Protein AF-R2QSJ6-F1 (afdb_monomer_lite)

Secondary structure (DSSP, 8-state):
--PPPPPPPPPP---PPPPP-------PPPPPSS--GGGGSSTTHHHHHHHHHHHHHHS-HHHHTT-PPPGGGSGGGGSSSEEEEEEETTEEEEEETTEEEEE-SS--GGG--EEEE-TTSBEEEEE-TTT--B-TT---TT-B---

Radius of gyration: 27.73 Å; chains: 1; bounding box: 45×78×76 Å

Structure (mmCIF, N/CA/C/O backbone):
data_AF-R2QSJ6-F1
#
_entry.id   AF-R2QSJ6-F1
#
loop_
_atom_site.group_PDB
_atom_site.id
_atom_site.type_symbol
_atom_site.label_atom_id
_atom_site.label_alt_id
_atom_site.label_comp_id
_atom_site.label_asym_id
_atom_site.label_entity_id
_atom_site.label_seq_id
_atom_site.pdbx_PDB_ins_code
_atom_site.Cartn_x
_atom_site.Cartn_y
_atom_site.Cartn_z
_atom_site.occupancy
_atom_site.B_iso_or_equiv
_atom_site.auth_seq_id
_atom_site.auth_comp_id
_atom_site.auth_asym_id
_atom_site.auth_atom_id
_atom_site.pdbx_PDB_model_num
ATOM 1 N N . MET A 1 1 ? 5.970 -68.146 -58.789 1.00 43.34 1 MET A N 1
ATOM 2 C CA . MET A 1 1 ? 5.952 -66.668 -58.846 1.00 43.34 1 MET A CA 1
ATOM 3 C C . MET A 1 1 ? 5.750 -66.158 -57.429 1.00 43.34 1 MET A C 1
ATOM 5 O O . MET A 1 1 ? 4.773 -66.554 -56.812 1.00 43.34 1 MET A O 1
ATOM 9 N N . ILE A 1 2 ? 6.692 -65.382 -56.892 1.00 45.66 2 ILE A N 1
ATOM 10 C CA . ILE A 1 2 ? 6.644 -64.822 -55.529 1.00 45.66 2 ILE A CA 1
ATOM 11 C C . ILE A 1 2 ? 6.534 -63.294 -55.680 1.00 45.66 2 ILE A C 1
ATOM 13 O O . ILE A 1 2 ? 7.288 -62.742 -56.485 1.00 45.66 2 ILE A O 1
ATOM 17 N N . PRO A 1 3 ? 5.615 -62.600 -54.984 1.00 59.16 3 PRO A N 1
ATOM 18 C CA . PRO A 1 3 ? 5.490 -61.151 -55.095 1.00 59.16 3 PRO A CA 1
ATOM 19 C C . PRO A 1 3 ? 6.625 -60.437 -54.347 1.00 59.16 3 PRO A C 1
ATOM 21 O O . PRO A 1 3 ? 6.931 -60.757 -53.200 1.00 59.16 3 PRO A O 1
ATOM 24 N N . ILE A 1 4 ? 7.240 -59.454 -55.005 1.00 57.72 4 ILE A N 1
ATOM 25 C CA . ILE A 1 4 ? 8.266 -58.579 -54.424 1.00 57.72 4 ILE A CA 1
ATOM 26 C C . ILE A 1 4 ? 7.570 -57.553 -53.509 1.00 57.72 4 ILE A C 1
ATOM 28 O O . ILE A 1 4 ? 6.657 -56.865 -53.977 1.00 57.72 4 ILE A O 1
ATOM 32 N N . PRO A 1 5 ? 7.966 -57.406 -52.232 1.00 56.72 5 PRO A N 1
ATOM 33 C CA . PRO A 1 5 ? 7.393 -56.390 -51.356 1.00 56.72 5 PRO A CA 1
ATOM 34 C C . PRO A 1 5 ? 7.850 -54.982 -51.774 1.00 56.72 5 PRO A C 1
ATOM 36 O O . PRO A 1 5 ? 9.039 -54.730 -51.970 1.00 56.72 5 PRO A O 1
ATOM 39 N N . ARG A 1 6 ? 6.902 -54.042 -51.902 1.00 60.56 6 ARG A N 1
ATOM 40 C CA . ARG A 1 6 ? 7.200 -52.613 -52.097 1.00 60.56 6 ARG A CA 1
ATOM 41 C C . ARG A 1 6 ? 7.712 -52.015 -50.786 1.00 60.56 6 ARG A C 1
ATOM 43 O O . ARG A 1 6 ? 6.997 -52.026 -49.788 1.00 60.56 6 ARG A O 1
ATOM 50 N N . VAL A 1 7 ? 8.922 -51.461 -50.806 1.00 63.53 7 VAL A N 1
ATOM 51 C CA . VAL A 1 7 ? 9.446 -50.623 -49.717 1.00 63.53 7 VAL A CA 1
ATOM 52 C C . VAL A 1 7 ? 8.765 -49.245 -49.720 1.00 63.53 7 VAL A C 1
ATOM 54 O O . VAL A 1 7 ? 8.544 -48.685 -50.798 1.00 63.53 7 VAL A O 1
ATOM 57 N N . PRO A 1 8 ? 8.427 -48.680 -48.547 1.00 55.31 8 PRO A N 1
ATOM 58 C CA . PRO A 1 8 ? 7.883 -47.330 -48.452 1.00 55.31 8 PRO A CA 1
ATOM 59 C C . PRO A 1 8 ? 8.956 -46.282 -48.786 1.00 55.31 8 PRO A C 1
ATOM 61 O O . PRO A 1 8 ? 10.080 -46.345 -48.292 1.00 55.31 8 PRO A O 1
ATOM 64 N N . VAL A 1 9 ? 8.599 -45.303 -49.623 1.00 65.81 9 VAL A N 1
ATOM 65 C CA . VAL A 1 9 ? 9.442 -44.137 -49.925 1.00 65.81 9 VAL A CA 1
ATOM 66 C C . VAL A 1 9 ? 9.448 -43.217 -48.705 1.00 65.81 9 VAL A C 1
ATOM 68 O O . VAL A 1 9 ? 8.402 -42.717 -48.295 1.00 65.81 9 VAL A O 1
ATOM 71 N N . VAL A 1 10 ? 10.623 -43.008 -48.118 1.00 60.94 10 VAL A N 1
ATOM 72 C CA . VAL A 1 10 ? 10.829 -42.078 -47.001 1.00 60.94 10 VAL A CA 1
ATOM 73 C C . VAL A 1 10 ? 10.897 -40.650 -47.564 1.00 60.94 10 VAL A C 1
ATOM 75 O O . VAL A 1 10 ? 11.636 -40.438 -48.530 1.00 60.94 10 VAL A O 1
ATOM 78 N N . PRO A 1 11 ? 10.155 -39.663 -47.029 1.00 57.25 11 PRO A N 1
ATOM 79 C CA . PRO A 1 11 ? 10.282 -38.280 -47.482 1.00 57.25 11 PRO A CA 1
ATOM 80 C C . PRO A 1 11 ? 11.663 -37.703 -47.112 1.00 57.25 11 PRO A C 1
ATOM 82 O O . PRO A 1 11 ? 12.241 -38.107 -46.098 1.00 57.25 11 PRO A O 1
ATOM 85 N N . PRO A 1 12 ? 12.209 -36.761 -47.904 1.00 55.41 12 PRO A N 1
ATOM 86 C CA . PRO A 1 12 ? 13.495 -36.143 -47.606 1.00 55.41 12 PRO A CA 1
ATOM 87 C C . PRO A 1 12 ? 13.426 -35.330 -46.305 1.00 55.41 12 PRO A C 1
ATOM 89 O O . PRO A 1 12 ? 12.478 -34.583 -46.067 1.00 55.41 12 PRO A O 1
ATOM 92 N N . VAL A 1 13 ? 14.456 -35.474 -45.468 1.00 51.12 13 VAL A N 1
ATOM 93 C CA . VAL A 1 13 ? 14.644 -34.681 -44.248 1.00 51.12 13 VAL A CA 1
ATOM 94 C C . VAL A 1 13 ? 14.962 -33.243 -44.650 1.00 51.12 13 VAL A C 1
ATOM 96 O O . VAL A 1 13 ? 16.004 -32.972 -45.245 1.00 51.12 13 VAL A O 1
ATOM 99 N N . THR A 1 14 ? 14.075 -32.310 -44.314 1.00 46.62 14 THR A N 1
ATOM 100 C CA . THR A 1 14 ? 14.341 -30.878 -44.457 1.00 46.62 14 THR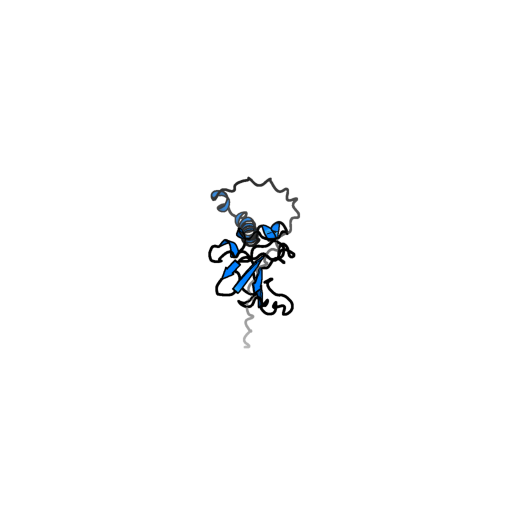 A CA 1
ATOM 101 C C . THR A 1 14 ? 15.340 -30.459 -43.381 1.00 46.62 14 THR A C 1
ATOM 103 O O . THR A 1 14 ? 14.991 -30.337 -42.208 1.00 46.62 14 THR A O 1
ATOM 106 N N . THR A 1 15 ? 16.602 -30.260 -43.759 1.00 44.94 15 THR A N 1
ATOM 107 C CA . THR A 1 15 ? 17.616 -29.682 -42.870 1.00 44.94 15 THR A CA 1
ATOM 108 C C . THR A 1 15 ? 17.234 -28.237 -42.559 1.00 44.94 15 THR A C 1
ATOM 110 O O . THR A 1 15 ? 17.310 -27.369 -43.425 1.00 44.94 15 THR A O 1
ATOM 113 N N . ILE A 1 16 ? 16.814 -27.971 -41.322 1.00 46.97 16 ILE A N 1
ATOM 114 C CA . ILE A 1 16 ? 16.644 -26.609 -40.806 1.00 46.97 16 ILE A CA 1
ATOM 115 C C . ILE A 1 16 ? 18.052 -26.007 -40.661 1.00 46.97 16 ILE A C 1
ATOM 117 O O . ILE A 1 16 ? 18.865 -26.583 -39.928 1.00 46.97 16 ILE A O 1
ATOM 121 N N . PRO A 1 17 ? 18.387 -24.890 -41.330 1.00 39.38 17 PRO A N 1
ATOM 122 C CA . PRO A 1 17 ? 19.669 -24.236 -41.109 1.00 39.38 17 PRO A CA 1
ATOM 123 C C . PRO A 1 17 ? 19.729 -23.715 -39.667 1.00 39.38 17 PRO A C 1
ATOM 125 O O . PRO A 1 17 ? 18.829 -23.010 -39.208 1.00 39.38 17 PRO A O 1
ATOM 128 N N . LYS A 1 18 ? 20.785 -24.090 -38.933 1.00 45.22 18 LYS A N 1
ATOM 129 C CA . LYS A 1 18 ? 21.128 -23.452 -37.655 1.00 45.22 18 LYS A CA 1
ATOM 130 C C . LYS A 1 18 ? 21.446 -21.976 -37.934 1.00 45.22 18 LYS A C 1
ATOM 132 O O . LYS A 1 18 ? 22.193 -21.723 -38.877 1.00 45.22 18 LYS A O 1
ATOM 137 N N . PRO A 1 19 ? 20.931 -21.017 -37.150 1.00 39.50 19 PRO A N 1
ATOM 138 C CA . PRO A 1 19 ? 21.392 -19.642 -37.254 1.00 39.50 19 PRO A CA 1
ATOM 139 C C . PRO A 1 19 ? 22.851 -19.586 -36.791 1.00 39.50 19 PRO A C 1
ATOM 141 O O . PRO A 1 19 ? 23.155 -19.942 -35.651 1.00 39.50 19 PRO A O 1
ATOM 144 N N . ASP A 1 20 ? 23.741 -19.187 -37.698 1.00 36.91 20 ASP A N 1
ATOM 145 C CA . ASP A 1 20 ? 25.118 -18.834 -37.371 1.00 36.91 20 ASP A CA 1
ATOM 146 C C . ASP A 1 20 ? 25.084 -17.673 -36.373 1.00 36.91 20 ASP A C 1
ATOM 148 O O . ASP A 1 20 ? 24.509 -16.614 -36.640 1.00 36.91 20 ASP A O 1
ATOM 152 N N . LEU A 1 21 ? 25.654 -17.893 -35.189 1.00 46.94 21 LEU A N 1
ATOM 153 C CA . LEU A 1 21 ? 25.833 -16.852 -34.188 1.00 46.94 21 LEU A CA 1
ATOM 154 C C . LEU A 1 21 ? 27.062 -16.038 -34.594 1.00 46.94 21 LEU A C 1
ATOM 156 O O . LEU A 1 21 ? 28.159 -16.255 -34.085 1.00 46.94 21 LEU A O 1
ATOM 160 N N . ASP A 1 22 ? 26.877 -15.132 -35.548 1.00 42.66 22 ASP A N 1
ATOM 161 C CA . ASP A 1 22 ? 27.910 -14.176 -35.913 1.00 42.66 22 ASP A CA 1
ATOM 162 C C . ASP A 1 22 ? 28.075 -13.190 -34.747 1.00 42.66 22 ASP A C 1
ATOM 164 O O . ASP A 1 22 ? 27.222 -12.337 -34.479 1.00 42.66 22 ASP A O 1
ATOM 168 N N . THR A 1 23 ? 29.157 -13.359 -33.985 1.00 41.50 23 THR A N 1
ATOM 169 C CA . THR A 1 23 ? 29.656 -12.422 -32.970 1.00 41.50 23 THR A CA 1
ATOM 170 C C . THR A 1 23 ? 30.167 -11.148 -33.647 1.00 41.50 23 THR A C 1
ATOM 172 O O . THR A 1 23 ? 31.346 -10.806 -33.593 1.00 41.50 23 THR A O 1
ATOM 175 N N . GLY A 1 24 ? 29.257 -10.443 -34.312 1.00 38.94 24 GLY A N 1
ATOM 176 C CA . GLY A 1 24 ? 29.458 -9.109 -34.840 1.00 38.94 24 GLY A CA 1
ATOM 177 C C . GLY A 1 24 ? 29.330 -8.091 -33.714 1.00 38.94 24 GLY A C 1
ATOM 178 O O . GLY A 1 24 ? 28.353 -8.057 -32.974 1.00 38.94 24 GLY A O 1
ATOM 179 N N . ASN A 1 25 ? 30.355 -7.266 -33.579 1.00 45.31 25 ASN A N 1
ATOM 180 C CA . ASN A 1 25 ? 30.475 -6.149 -32.657 1.00 45.31 25 ASN A CA 1
ATOM 181 C C . ASN A 1 25 ? 29.261 -5.189 -32.758 1.00 45.31 25 ASN A C 1
ATOM 183 O O . ASN A 1 25 ? 29.248 -4.286 -33.596 1.00 45.31 25 ASN A O 1
ATOM 187 N N . PHE A 1 26 ? 28.235 -5.374 -31.919 1.00 38.66 26 PHE A N 1
ATOM 188 C CA . PHE A 1 26 ? 27.065 -4.489 -31.866 1.00 38.66 26 PHE A CA 1
ATOM 189 C C . PHE A 1 26 ? 27.435 -3.169 -31.184 1.00 38.66 26 PHE A C 1
ATOM 191 O O . PHE A 1 26 ? 27.342 -3.014 -29.968 1.00 38.66 26 PHE A O 1
ATOM 198 N N . SER A 1 27 ? 27.863 -2.194 -31.983 1.00 39.31 27 SER A N 1
ATOM 199 C CA . SER A 1 27 ? 27.889 -0.799 -31.557 1.00 39.31 27 SER A CA 1
ATOM 200 C C . SER A 1 27 ? 26.462 -0.255 -31.642 1.00 39.31 27 SER A C 1
ATOM 202 O O . SER A 1 27 ? 25.901 -0.147 -32.732 1.00 39.31 27 SER A O 1
ATOM 204 N N . PHE A 1 28 ? 25.842 0.020 -30.494 1.00 41.69 28 PHE A N 1
ATOM 205 C CA . PHE A 1 28 ? 24.497 0.590 -30.451 1.00 41.69 28 PHE A CA 1
ATOM 206 C C . PHE A 1 28 ? 24.549 2.051 -30.916 1.00 41.69 28 PHE A C 1
ATOM 208 O O . PHE A 1 28 ? 25.241 2.853 -30.281 1.00 41.69 28 PHE A O 1
ATOM 215 N N . PRO A 1 29 ? 23.817 2.442 -31.974 1.00 44.66 29 PRO A N 1
ATOM 216 C CA . PRO A 1 29 ? 23.609 3.853 -32.244 1.00 44.66 29 PRO A CA 1
ATOM 217 C C . PRO A 1 29 ? 22.815 4.462 -31.081 1.00 44.66 29 PRO A C 1
ATOM 219 O O . PRO A 1 29 ? 21.923 3.828 -30.510 1.00 44.66 29 PRO A O 1
ATOM 222 N N . SER A 1 30 ? 23.144 5.695 -30.708 1.00 48.59 30 SER A N 1
ATOM 223 C CA . SER A 1 30 ? 22.379 6.448 -29.719 1.00 48.59 30 SER A CA 1
ATOM 224 C C . SER A 1 30 ? 20.924 6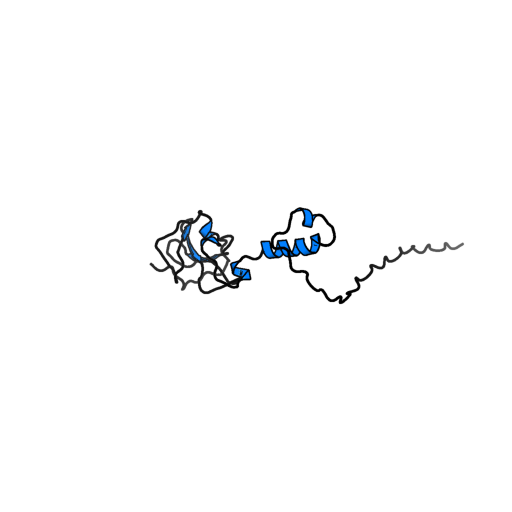.590 -30.180 1.00 48.59 30 SER A C 1
ATOM 226 O O . SER A 1 30 ? 20.642 7.123 -31.252 1.00 48.59 30 SER A O 1
ATOM 228 N N . LEU A 1 31 ? 19.996 6.092 -29.357 1.00 50.16 31 LEU A N 1
ATOM 229 C CA . LEU A 1 31 ? 18.554 6.163 -29.599 1.00 50.16 31 LEU A CA 1
ATOM 230 C C . LEU A 1 31 ? 18.086 7.626 -29.747 1.00 50.16 31 LEU A C 1
ATOM 232 O O . LEU A 1 31 ? 18.470 8.474 -28.931 1.00 50.16 31 LEU A O 1
ATOM 236 N N . PRO A 1 32 ? 17.213 7.942 -30.722 1.00 42.88 32 PRO A N 1
ATOM 237 C CA . PRO A 1 32 ? 16.534 9.230 -30.758 1.00 42.88 32 PRO A CA 1
ATOM 238 C C . PRO A 1 32 ? 15.585 9.358 -29.555 1.00 42.88 32 PRO A C 1
ATOM 240 O O . PRO A 1 32 ? 14.900 8.411 -29.176 1.00 42.88 32 PRO A O 1
ATOM 243 N N . LYS A 1 33 ? 15.532 10.551 -28.946 1.00 52.59 33 LYS A N 1
ATOM 244 C CA . LYS A 1 33 ? 14.738 10.834 -27.730 1.00 52.59 33 LYS A CA 1
ATOM 245 C C . LYS A 1 33 ? 13.215 10.750 -27.927 1.00 52.59 33 LYS A C 1
ATOM 247 O O . LYS A 1 33 ? 12.490 10.818 -26.941 1.00 52.59 33 LYS A O 1
ATOM 252 N N . VAL A 1 34 ? 12.732 10.594 -29.160 1.00 48.28 34 VAL A N 1
ATOM 253 C CA . VAL A 1 34 ? 11.321 10.347 -29.490 1.00 48.28 34 VAL A CA 1
ATOM 254 C C . VAL A 1 34 ? 11.285 9.452 -30.735 1.00 48.28 34 VAL A C 1
ATOM 256 O O . VAL A 1 34 ? 11.764 9.873 -31.786 1.00 48.28 34 VAL A O 1
ATOM 259 N N . LEU A 1 35 ? 10.768 8.224 -30.622 1.00 49.62 35 LEU A N 1
ATOM 260 C CA . LEU A 1 35 ? 10.543 7.331 -31.771 1.00 49.62 35 LEU A CA 1
ATOM 261 C C . LEU A 1 35 ? 9.201 7.669 -32.436 1.00 49.62 35 LEU A C 1
ATOM 263 O O . LEU A 1 35 ? 8.204 7.862 -31.737 1.00 49.62 35 LEU A O 1
ATOM 267 N N . SER A 1 36 ? 9.159 7.726 -33.769 1.00 54.69 36 SER A N 1
ATOM 268 C CA . SER A 1 36 ? 7.922 7.972 -34.514 1.00 54.69 36 SER A CA 1
ATOM 269 C C . SER A 1 36 ? 7.193 6.659 -34.816 1.00 54.69 36 SER A C 1
ATOM 271 O O . SER A 1 36 ? 7.806 5.600 -34.948 1.00 54.69 36 SER A O 1
ATOM 273 N N . ALA A 1 37 ? 5.870 6.714 -34.984 1.00 50.12 37 ALA A N 1
ATOM 274 C CA . ALA A 1 37 ? 5.071 5.546 -35.362 1.00 50.12 37 ALA A CA 1
ATOM 275 C C . ALA A 1 37 ? 5.461 4.958 -36.737 1.00 50.12 37 ALA A C 1
ATOM 277 O O . ALA A 1 37 ? 5.170 3.792 -37.001 1.00 50.12 37 ALA A O 1
ATOM 278 N N . GLN A 1 38 ? 6.137 5.730 -37.601 1.00 48.44 38 GLN A N 1
ATOM 279 C CA . GLN A 1 38 ? 6.651 5.236 -38.882 1.00 48.44 38 GLN A CA 1
ATOM 280 C C . GLN A 1 38 ? 7.841 4.272 -38.719 1.00 48.44 38 GLN A C 1
ATOM 282 O O . GLN A 1 38 ? 8.016 3.393 -39.561 1.00 48.44 38 GLN A O 1
ATOM 287 N N . ASP A 1 39 ? 8.600 4.358 -37.623 1.00 48.62 39 ASP A N 1
ATOM 288 C CA . ASP A 1 39 ? 9.768 3.497 -37.371 1.00 48.62 39 ASP A CA 1
ATOM 289 C C . ASP A 1 39 ? 9.374 2.049 -37.006 1.00 48.62 39 ASP A C 1
ATOM 291 O O . ASP A 1 39 ? 10.194 1.134 -37.075 1.00 48.62 39 ASP A O 1
ATOM 295 N N . LEU A 1 40 ? 8.096 1.817 -36.673 1.00 50.31 40 LEU A N 1
ATOM 296 C CA . LEU A 1 40 ? 7.529 0.501 -36.354 1.00 50.31 40 LEU A CA 1
ATOM 297 C C . LEU A 1 40 ? 7.265 -0.375 -37.598 1.00 50.31 40 LEU A C 1
ATOM 299 O O . LEU A 1 40 ? 7.066 -1.582 -37.465 1.00 50.31 40 LEU A O 1
ATOM 303 N N . ALA A 1 41 ? 7.209 0.225 -38.792 1.00 50.38 41 ALA A N 1
ATOM 304 C CA . ALA A 1 41 ? 6.654 -0.410 -39.991 1.00 50.38 41 ALA A CA 1
ATOM 305 C C . ALA A 1 41 ? 7.678 -1.165 -40.861 1.00 50.38 41 ALA A C 1
ATOM 307 O O . ALA A 1 41 ? 7.279 -1.899 -41.764 1.00 50.38 41 ALA A O 1
ATOM 308 N N . ASN A 1 42 ? 8.982 -1.030 -40.599 1.00 49.75 42 ASN A N 1
ATOM 309 C CA . ASN A 1 42 ? 10.021 -1.627 -41.439 1.00 49.75 42 ASN A CA 1
ATOM 310 C C . ASN A 1 42 ? 10.632 -2.864 -40.755 1.00 49.75 42 ASN A C 1
ATOM 312 O O . ASN A 1 42 ? 11.148 -2.803 -39.639 1.00 49.75 42 ASN A O 1
ATOM 316 N N . GLY A 1 43 ? 10.497 -4.012 -41.422 1.00 52.09 43 GLY A N 1
ATOM 317 C CA . GLY A 1 43 ? 10.728 -5.352 -40.883 1.00 52.09 43 GLY A CA 1
ATOM 318 C C . GLY A 1 43 ? 12.121 -5.615 -40.297 1.00 52.09 43 GLY A C 1
ATOM 319 O O . GLY A 1 43 ? 13.098 -4.932 -40.584 1.00 52.09 43 GLY A O 1
ATOM 320 N N . ILE A 1 44 ? 12.174 -6.659 -39.464 1.00 48.56 44 ILE A N 1
ATOM 321 C CA . ILE A 1 44 ? 13.302 -7.152 -38.645 1.00 48.56 44 ILE A CA 1
ATOM 322 C C . ILE A 1 44 ? 13.584 -6.321 -37.377 1.00 48.56 44 ILE A C 1
ATOM 324 O O . ILE A 1 44 ? 13.820 -6.914 -36.325 1.00 48.56 44 ILE A O 1
ATOM 328 N N . VAL A 1 45 ? 13.423 -4.994 -37.384 1.00 49.75 45 VAL A N 1
ATOM 329 C CA . VAL A 1 45 ? 13.592 -4.167 -36.163 1.00 49.75 45 VAL A CA 1
ATOM 330 C C . VAL A 1 45 ? 12.380 -4.268 -35.214 1.00 49.75 45 VAL A C 1
ATOM 332 O O . VAL A 1 45 ? 12.515 -4.184 -33.993 1.00 49.75 45 VAL A O 1
ATOM 335 N N . GLY A 1 46 ? 11.190 -4.543 -35.761 1.00 50.22 46 GLY A N 1
ATOM 336 C CA . GLY A 1 46 ? 9.932 -4.614 -35.006 1.00 50.22 46 GLY A CA 1
ATOM 337 C C . GLY A 1 46 ? 9.821 -5.769 -33.999 1.00 50.22 46 GLY A C 1
ATOM 338 O O . GLY A 1 46 ? 9.112 -5.627 -33.008 1.00 50.22 46 GLY A O 1
ATOM 339 N N . TRP A 1 47 ? 10.537 -6.885 -34.190 1.00 53.34 47 TRP A N 1
ATOM 340 C CA . TRP A 1 47 ? 10.522 -8.004 -33.229 1.00 53.34 47 TRP A CA 1
ATOM 341 C C . TRP A 1 47 ? 11.328 -7.689 -31.961 1.00 53.34 47 TRP A C 1
ATOM 343 O O . TRP A 1 47 ? 10.853 -7.932 -30.854 1.00 53.34 47 TRP A O 1
ATOM 353 N N . PHE A 1 48 ? 12.509 -7.083 -32.111 1.00 53.38 48 PHE A N 1
ATOM 354 C CA . PHE A 1 48 ? 13.353 -6.692 -30.977 1.00 53.38 48 PHE A CA 1
ATOM 355 C C . PHE A 1 48 ? 12.791 -5.478 -30.231 1.00 53.38 48 PHE A C 1
ATOM 357 O O . PHE A 1 48 ? 12.793 -5.457 -29.001 1.00 53.38 48 PHE A O 1
ATOM 364 N N . ILE A 1 49 ? 12.257 -4.488 -30.957 1.00 54.56 49 ILE A N 1
ATOM 365 C CA . ILE A 1 49 ? 11.581 -3.342 -30.334 1.00 54.56 49 ILE A CA 1
ATOM 366 C C . ILE A 1 49 ? 10.264 -3.784 -29.689 1.00 54.56 49 ILE A C 1
ATOM 368 O O . ILE A 1 49 ? 9.942 -3.310 -28.606 1.00 54.56 49 ILE A O 1
ATOM 372 N N . GLY A 1 50 ? 9.523 -4.712 -30.301 1.00 57.88 50 GLY A N 1
ATOM 373 C CA . GLY A 1 50 ? 8.279 -5.242 -29.745 1.00 57.88 50 GLY A CA 1
ATOM 374 C C . GLY A 1 50 ? 8.482 -5.898 -28.381 1.00 57.88 50 GLY A C 1
ATOM 375 O O . GLY A 1 50 ? 7.806 -5.525 -27.426 1.00 57.88 50 GLY A O 1
ATOM 376 N N . ASP A 1 51 ? 9.450 -6.810 -28.260 1.00 59.31 51 ASP A N 1
ATOM 377 C CA . ASP A 1 51 ? 9.748 -7.478 -26.985 1.00 59.31 51 ASP A CA 1
ATOM 378 C C . ASP A 1 51 ? 10.292 -6.498 -25.933 1.00 59.31 51 ASP A C 1
ATOM 380 O O . ASP A 1 51 ? 9.866 -6.506 -24.774 1.00 59.31 51 ASP A O 1
ATOM 384 N N . TYR A 1 52 ? 11.157 -5.565 -26.349 1.00 55.91 52 TYR A N 1
ATOM 385 C CA . TYR A 1 52 ? 11.651 -4.517 -25.461 1.00 55.91 52 TYR A CA 1
ATOM 386 C C . TYR A 1 52 ? 10.508 -3.629 -24.951 1.00 55.91 52 TYR A C 1
ATOM 388 O O . TYR A 1 52 ? 10.385 -3.469 -23.740 1.00 55.91 52 TYR A O 1
ATOM 396 N N . ILE A 1 53 ? 9.619 -3.137 -25.825 1.00 56.50 53 ILE A N 1
ATOM 397 C CA . ILE A 1 53 ? 8.461 -2.308 -25.448 1.00 56.50 53 ILE A CA 1
ATOM 398 C C . ILE A 1 53 ? 7.500 -3.060 -24.520 1.00 56.50 53 ILE A C 1
ATOM 400 O O . ILE A 1 53 ? 7.014 -2.477 -23.554 1.00 56.50 53 ILE A O 1
ATOM 404 N N . GLN A 1 54 ? 7.264 -4.356 -24.735 1.00 57.50 54 GLN A N 1
ATOM 405 C CA . GLN A 1 54 ? 6.453 -5.164 -23.815 1.00 57.50 54 GLN A CA 1
ATOM 406 C C . GLN A 1 54 ? 7.107 -5.283 -22.432 1.00 57.50 54 GLN A C 1
ATOM 408 O O . GLN A 1 54 ? 6.427 -5.220 -21.406 1.00 57.50 54 GLN A O 1
ATOM 413 N N . LYS A 1 55 ? 8.437 -5.401 -22.383 1.00 56.16 55 LYS A N 1
ATOM 414 C CA . LYS A 1 55 ? 9.198 -5.483 -21.134 1.00 56.16 55 LYS A CA 1
ATOM 415 C C . LYS A 1 55 ? 9.180 -4.168 -20.345 1.00 56.16 55 LYS A C 1
ATOM 417 O O . LYS A 1 55 ? 8.894 -4.211 -19.151 1.00 56.16 55 LYS A O 1
ATOM 422 N N . ILE A 1 56 ? 9.402 -3.016 -20.988 1.00 54.38 56 ILE A N 1
ATOM 423 C CA . ILE A 1 56 ? 9.280 -1.696 -20.327 1.00 54.38 56 ILE A CA 1
ATOM 424 C C . ILE A 1 56 ? 7.830 -1.311 -20.014 1.00 54.38 56 ILE A C 1
ATOM 426 O O . ILE A 1 56 ? 7.603 -0.634 -19.022 1.00 54.38 56 ILE A O 1
ATOM 430 N N . ALA A 1 57 ? 6.835 -1.768 -20.781 1.00 60.34 57 ALA A N 1
ATOM 431 C CA . ALA A 1 57 ? 5.426 -1.587 -20.409 1.00 60.34 57 ALA A CA 1
ATOM 432 C C . ALA A 1 57 ? 5.049 -2.401 -19.157 1.00 60.34 57 ALA A C 1
ATOM 434 O O . ALA A 1 57 ? 4.150 -2.031 -18.393 1.00 60.34 57 ALA A O 1
ATOM 435 N N . LYS A 1 58 ? 5.734 -3.529 -18.939 1.00 66.25 58 LYS A N 1
ATOM 436 C CA . LYS A 1 58 ? 5.477 -4.413 -17.806 1.00 66.25 58 LYS A CA 1
ATOM 437 C C . LYS A 1 58 ? 6.215 -3.989 -16.541 1.00 66.25 58 LYS A C 1
ATOM 439 O O . LYS A 1 58 ? 5.649 -4.179 -15.469 1.00 66.25 58 LYS A O 1
ATOM 444 N N . GLU A 1 59 ? 7.414 -3.424 -16.635 1.00 74.56 59 GLU A N 1
ATOM 445 C CA . GLU A 1 59 ? 8.189 -2.988 -15.468 1.00 74.56 59 GLU A CA 1
ATOM 446 C C . GLU A 1 59 ? 7.808 -1.563 -15.055 1.00 74.56 59 GLU A C 1
ATOM 448 O O . GLU A 1 59 ? 7.776 -0.637 -15.860 1.00 74.56 59 GLU A O 1
ATOM 453 N N . THR A 1 60 ? 7.468 -1.389 -13.785 1.00 85.94 60 THR A N 1
ATOM 454 C CA . THR A 1 60 ? 7.074 -0.084 -13.244 1.00 85.94 60 THR A CA 1
ATOM 455 C C . THR A 1 60 ? 8.294 0.784 -12.948 1.00 85.94 60 THR A C 1
ATOM 457 O O . THR A 1 60 ? 9.389 0.272 -12.708 1.00 85.94 60 THR A O 1
ATOM 460 N N . ASP A 1 61 ? 8.127 2.111 -12.917 1.00 89.38 61 ASP A N 1
ATOM 461 C CA . ASP A 1 61 ? 9.253 3.019 -12.657 1.00 89.38 61 ASP A CA 1
ATOM 462 C C . ASP A 1 61 ? 9.937 2.720 -11.313 1.00 89.38 61 ASP A C 1
ATOM 464 O O . ASP A 1 61 ? 11.162 2.765 -11.213 1.00 89.38 61 ASP A O 1
ATOM 468 N N . TRP A 1 62 ? 9.174 2.348 -10.277 1.00 90.94 62 TRP A N 1
ATOM 469 C CA . TRP A 1 62 ? 9.756 2.014 -8.975 1.00 90.94 62 TRP A CA 1
ATOM 470 C C . TRP A 1 62 ? 10.501 0.673 -8.962 1.00 90.94 62 TRP A C 1
ATOM 472 O O . TRP A 1 62 ? 11.449 0.521 -8.189 1.00 90.94 62 TRP A O 1
ATOM 482 N N . GLU A 1 63 ? 10.108 -0.281 -9.812 1.00 92.31 63 GLU A N 1
ATOM 483 C CA . GLU A 1 63 ? 10.836 -1.535 -10.036 1.00 92.31 63 GLU A CA 1
ATOM 484 C C . GLU A 1 63 ? 12.154 -1.292 -10.754 1.00 92.31 63 GLU A C 1
ATOM 486 O O . GLU A 1 63 ? 13.191 -1.753 -10.272 1.00 92.31 63 GLU A O 1
ATOM 491 N N . ARG A 1 64 ? 12.125 -0.515 -11.842 1.00 90.44 64 ARG A N 1
ATOM 492 C CA . ARG A 1 64 ? 13.318 -0.159 -12.617 1.00 90.44 64 ARG A CA 1
ATOM 493 C C . ARG A 1 64 ? 14.335 0.603 -11.770 1.00 90.44 64 ARG A C 1
ATOM 495 O O . ARG A 1 64 ? 15.521 0.284 -11.795 1.00 90.44 64 ARG A O 1
ATOM 502 N N . ASP A 1 65 ? 13.869 1.577 -10.994 1.00 92.69 65 ASP A N 1
ATOM 503 C CA . ASP A 1 65 ? 14.735 2.451 -10.198 1.00 92.69 65 ASP A CA 1
ATOM 504 C C . ASP A 1 65 ? 15.064 1.856 -8.809 1.00 92.69 65 ASP A C 1
ATOM 506 O O . ASP A 1 65 ? 15.711 2.510 -7.989 1.00 92.69 65 ASP A O 1
ATOM 510 N N . ASN A 1 66 ? 14.598 0.632 -8.515 1.00 94.38 66 ASN A N 1
ATOM 511 C CA . ASN A 1 66 ? 14.745 -0.054 -7.226 1.00 94.38 66 ASN A CA 1
ATOM 512 C C . ASN A 1 66 ? 14.420 0.848 -6.015 1.00 94.38 66 ASN A C 1
ATOM 514 O O . ASN A 1 66 ? 15.192 0.974 -5.056 1.00 94.38 66 ASN A O 1
ATOM 518 N N . ARG A 1 67 ? 13.256 1.501 -6.060 1.00 95.56 67 ARG A N 1
ATOM 519 C CA . ARG A 1 67 ? 12.779 2.448 -5.039 1.00 95.56 67 ARG A CA 1
ATOM 520 C C . ARG A 1 67 ? 11.423 2.034 -4.476 1.00 95.56 67 ARG A C 1
ATOM 522 O O . ARG A 1 67 ? 10.801 1.088 -4.946 1.00 95.56 67 ARG A O 1
ATOM 529 N N . VAL A 1 68 ? 10.981 2.741 -3.439 1.00 94.81 68 VAL A N 1
ATOM 530 C CA . VAL A 1 68 ? 9.615 2.608 -2.914 1.00 94.81 68 VAL A CA 1
ATOM 531 C C . VAL A 1 68 ? 8.660 3.342 -3.866 1.00 94.81 68 VAL A C 1
ATOM 533 O O . VAL A 1 68 ? 8.985 4.465 -4.275 1.00 94.81 68 VAL A O 1
ATOM 536 N N . PRO A 1 69 ? 7.497 2.766 -4.214 1.00 95.56 69 PRO A N 1
ATOM 537 C CA . PRO A 1 69 ? 6.502 3.464 -5.017 1.00 95.56 69 PRO A CA 1
ATOM 538 C C . PRO A 1 69 ? 5.923 4.689 -4.293 1.00 95.56 69 PRO A C 1
ATOM 540 O O . PRO A 1 69 ? 5.797 4.745 -3.060 1.00 95.56 69 PRO A O 1
ATOM 543 N N . LEU A 1 70 ? 5.542 5.696 -5.071 1.00 94.94 70 LEU A N 1
ATOM 544 C CA . LEU A 1 70 ? 4.741 6.819 -4.598 1.00 94.94 70 LEU A CA 1
ATOM 545 C C . LEU A 1 70 ? 3.261 6.433 -4.525 1.00 94.94 70 LEU A C 1
ATOM 547 O O . LEU A 1 70 ? 2.805 5.562 -5.255 1.00 94.94 70 LEU A O 1
ATOM 551 N N . ASP A 1 71 ? 2.482 7.099 -3.665 1.00 93.62 71 ASP A N 1
ATOM 552 C CA . ASP A 1 71 ? 1.052 6.777 -3.518 1.00 93.62 71 ASP A CA 1
ATOM 553 C C . ASP A 1 71 ? 0.311 6.880 -4.870 1.00 93.62 71 ASP A C 1
ATOM 555 O O . ASP A 1 71 ? -0.488 6.007 -5.197 1.00 93.62 71 ASP A O 1
ATOM 559 N N . ASN A 1 72 ? 0.640 7.894 -5.684 1.00 94.12 72 ASN A N 1
ATOM 560 C CA . ASN A 1 72 ? 0.069 8.133 -7.017 1.00 94.12 72 ASN A CA 1
ATOM 561 C C . ASN A 1 72 ? 0.552 7.160 -8.106 1.00 94.12 72 ASN A C 1
ATOM 563 O O . ASN A 1 72 ? -0.034 7.128 -9.181 1.00 94.12 72 ASN A O 1
ATOM 567 N N . GLU A 1 73 ? 1.607 6.393 -7.843 1.00 93.19 73 GLU A N 1
ATOM 568 C CA . GLU A 1 73 ? 2.111 5.355 -8.749 1.00 93.19 73 GLU A CA 1
ATOM 569 C C . GLU A 1 73 ? 1.469 3.990 -8.458 1.00 93.19 73 GLU A C 1
ATOM 571 O O . GLU A 1 73 ? 1.536 3.076 -9.276 1.00 93.19 73 GLU A O 1
ATOM 576 N N . THR A 1 74 ? 0.824 3.855 -7.296 1.00 95.00 74 THR A N 1
ATOM 577 C CA . THR A 1 74 ? 0.084 2.654 -6.895 1.00 95.00 74 THR A CA 1
ATOM 578 C C . THR A 1 74 ? -1.412 2.792 -7.165 1.00 95.00 74 THR A C 1
ATOM 580 O O . THR A 1 74 ? -1.931 3.883 -7.405 1.00 95.00 74 THR A O 1
ATOM 583 N N . ILE A 1 75 ? -2.147 1.692 -6.999 1.00 95.19 75 ILE A N 1
ATOM 584 C CA . ILE A 1 75 ? -3.611 1.654 -7.036 1.00 95.19 75 ILE A CA 1
ATOM 585 C C . ILE A 1 75 ? -4.266 2.613 -6.027 1.00 95.19 75 ILE A C 1
ATOM 587 O O . ILE A 1 75 ? -5.396 3.051 -6.242 1.00 95.19 75 ILE A O 1
ATOM 591 N N . LEU A 1 76 ? -3.556 3.011 -4.963 1.00 95.81 76 LEU A N 1
ATOM 592 C CA . LEU A 1 76 ? -4.027 4.004 -3.990 1.00 95.81 76 LEU A CA 1
ATOM 593 C C . LEU A 1 76 ? -4.226 5.391 -4.627 1.00 95.81 76 LEU A C 1
ATOM 595 O O . LEU A 1 76 ? -5.055 6.170 -4.162 1.00 95.81 76 LEU A O 1
ATOM 599 N N . GLY A 1 77 ? -3.506 5.678 -5.715 1.00 92.00 77 GLY A N 1
ATOM 600 C CA . GLY A 1 77 ? -3.624 6.894 -6.516 1.00 92.00 77 GLY A CA 1
ATOM 601 C C . GLY A 1 77 ? -4.814 6.926 -7.475 1.00 92.00 77 GLY A C 1
ATOM 602 O O . GLY A 1 77 ? -5.107 7.983 -8.024 1.00 92.00 77 GLY A O 1
ATOM 603 N N . SER A 1 78 ? -5.523 5.807 -7.665 1.00 88.81 78 SER A N 1
ATOM 604 C CA . SER A 1 78 ? -6.614 5.675 -8.653 1.00 88.81 78 SER A CA 1
ATOM 605 C C . SER A 1 78 ? -7.883 6.477 -8.334 1.00 88.81 78 SER A C 1
ATOM 607 O O . SER A 1 78 ? -8.819 6.491 -9.128 1.00 88.81 78 SER A O 1
ATOM 609 N N . GLY A 1 79 ? -7.963 7.098 -7.153 1.00 88.50 79 GLY A N 1
ATOM 610 C CA . GLY A 1 79 ? -9.146 7.828 -6.683 1.00 88.50 79 GLY A CA 1
ATOM 611 C C . GLY A 1 79 ? -10.240 6.948 -6.066 1.00 88.50 79 GLY A C 1
ATOM 612 O O . GLY A 1 79 ? -11.135 7.471 -5.415 1.00 88.50 79 GLY A O 1
ATOM 613 N N . SER A 1 80 ? -10.142 5.618 -6.177 1.00 92.81 80 SER A N 1
ATOM 614 C CA . SER A 1 80 ? -11.080 4.671 -5.539 1.00 92.81 80 SER A CA 1
ATOM 615 C C . SER A 1 80 ? -10.812 4.437 -4.044 1.00 92.81 80 SER A C 1
ATOM 617 O O . SER A 1 80 ? -11.439 3.578 -3.428 1.00 92.81 80 SER A O 1
ATOM 619 N N . TYR A 1 81 ? -9.840 5.148 -3.476 1.00 96.69 81 TYR A N 1
ATOM 620 C CA . TYR A 1 81 ? -9.356 4.984 -2.112 1.00 96.69 81 TYR A CA 1
ATOM 621 C C . TYR A 1 81 ? -9.462 6.313 -1.375 1.00 96.69 81 TYR A C 1
ATOM 623 O O . TYR A 1 81 ? -8.938 7.333 -1.826 1.00 96.69 81 TYR A O 1
ATOM 631 N N . THR A 1 82 ? -10.095 6.301 -0.206 1.00 97.25 82 THR A N 1
ATOM 632 C CA . THR A 1 82 ? -10.273 7.509 0.597 1.00 97.25 82 THR A CA 1
ATOM 633 C C . THR A 1 82 ? -9.066 7.704 1.499 1.00 97.25 82 THR A C 1
ATOM 635 O O . THR A 1 82 ? -8.755 6.866 2.344 1.00 97.25 82 THR A O 1
ATOM 638 N N . SER A 1 83 ? -8.361 8.824 1.351 1.00 96.31 83 SER A N 1
ATOM 639 C CA . SER A 1 83 ? -7.222 9.116 2.216 1.00 96.31 83 SER A CA 1
ATOM 640 C C . SER A 1 83 ? -7.670 9.408 3.648 1.00 96.31 83 SER A C 1
ATOM 642 O O . SER A 1 83 ? -8.551 10.240 3.867 1.00 96.31 83 SER A O 1
ATOM 644 N N . THR A 1 84 ? -7.022 8.787 4.628 1.00 95.69 84 THR A N 1
ATOM 645 C CA . THR A 1 84 ? -7.294 9.031 6.048 1.00 95.69 84 THR A CA 1
ATOM 646 C C . THR A 1 84 ? -6.290 10.022 6.647 1.00 95.69 84 THR A C 1
ATOM 648 O O . THR A 1 84 ? -5.305 10.411 6.016 1.00 95.69 84 THR A O 1
ATOM 651 N N . LYS A 1 85 ? -6.508 10.411 7.911 1.00 94.88 85 LYS A N 1
ATOM 652 C CA . LYS A 1 85 ? -5.538 11.194 8.698 1.00 94.88 85 LYS A CA 1
ATOM 653 C C . LYS A 1 85 ? -4.384 10.344 9.253 1.00 94.88 85 LYS A C 1
ATOM 655 O O . LYS A 1 85 ? -3.418 10.901 9.769 1.00 94.88 85 LYS A O 1
ATOM 660 N N . LYS A 1 86 ? -4.478 9.011 9.178 1.00 94.88 86 LYS A N 1
ATOM 661 C CA . LYS A 1 86 ? -3.497 8.090 9.760 1.00 94.88 86 LYS A CA 1
ATOM 662 C C . LYS A 1 86 ? -2.257 7.978 8.881 1.00 94.88 86 LYS A C 1
ATOM 664 O O . LYS A 1 86 ? -2.326 8.073 7.652 1.00 94.88 86 LYS A O 1
ATOM 669 N N . ARG A 1 87 ? -1.116 7.733 9.526 1.00 95.56 87 ARG A N 1
ATOM 670 C CA . ARG A 1 87 ? 0.152 7.447 8.854 1.00 95.56 87 ARG A CA 1
ATOM 671 C C . ARG A 1 87 ? 0.851 6.270 9.510 1.00 95.56 87 ARG A C 1
ATOM 673 O O . ARG A 1 87 ? 0.814 6.134 10.729 1.00 95.56 87 ARG A O 1
ATOM 680 N N . VAL A 1 88 ? 1.530 5.464 8.703 1.00 94.62 88 VAL A N 1
ATOM 681 C CA . VAL A 1 88 ? 2.370 4.355 9.168 1.00 94.62 88 VAL A CA 1
ATOM 682 C C . VAL A 1 88 ? 3.745 4.523 8.556 1.00 94.62 88 VAL A C 1
ATOM 684 O O . VAL A 1 88 ? 3.867 4.600 7.338 1.00 94.62 88 VAL A O 1
ATOM 687 N N . LYS A 1 89 ? 4.783 4.639 9.396 1.00 92.12 89 LYS A N 1
ATOM 688 C CA . LYS A 1 89 ? 6.181 4.815 8.950 1.00 92.12 89 LYS A CA 1
ATOM 689 C C . LYS A 1 89 ? 6.341 5.906 7.872 1.00 92.12 89 LYS A C 1
ATOM 691 O O . LYS A 1 89 ? 7.063 5.736 6.895 1.00 92.12 89 LYS A O 1
ATOM 696 N N . GLY A 1 90 ? 5.606 7.010 8.018 1.00 91.44 90 GLY A N 1
ATOM 697 C CA . GLY A 1 90 ? 5.603 8.125 7.067 1.00 91.44 90 GLY A CA 1
ATOM 698 C C . GLY A 1 90 ? 4.675 7.964 5.854 1.00 91.44 90 GLY A C 1
ATOM 699 O O . GLY A 1 90 ? 4.333 8.982 5.251 1.00 91.44 90 GLY A O 1
ATOM 700 N N . ALA A 1 91 ? 4.178 6.767 5.532 1.00 95.25 91 ALA A N 1
ATOM 701 C CA . ALA A 1 91 ? 3.188 6.556 4.472 1.00 95.25 91 ALA A CA 1
ATOM 702 C C . ALA A 1 91 ? 1.780 6.965 4.915 1.00 95.25 91 ALA A C 1
ATOM 704 O O . ALA A 1 91 ? 1.422 6.832 6.088 1.00 95.25 91 ALA A O 1
ATOM 705 N N . LYS A 1 92 ? 0.975 7.474 3.978 1.00 97.00 92 LYS A N 1
ATOM 706 C CA . LYS A 1 92 ? -0.434 7.790 4.226 1.00 97.00 92 LYS A CA 1
ATOM 707 C C . LYS A 1 92 ? -1.256 6.503 4.193 1.00 97.00 92 LYS A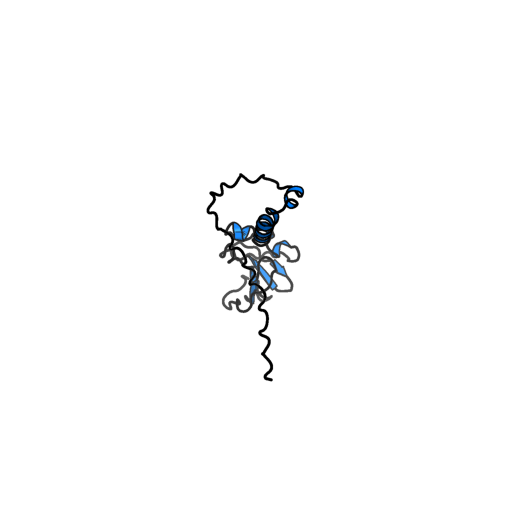 C 1
ATOM 709 O O . LYS A 1 92 ? -1.016 5.643 3.353 1.00 97.00 92 LYS A O 1
ATOM 714 N N . VAL A 1 93 ? -2.219 6.390 5.101 1.00 97.88 93 VAL A N 1
ATOM 715 C CA . VAL A 1 93 ? -3.164 5.271 5.120 1.00 97.88 93 VAL A CA 1
ATOM 716 C C . VAL A 1 93 ? -4.425 5.670 4.366 1.00 97.88 93 VAL A C 1
ATOM 718 O O . VAL A 1 93 ? -4.986 6.744 4.602 1.00 97.88 93 VAL A O 1
ATOM 721 N N . PHE A 1 94 ? -4.885 4.786 3.497 1.00 97.94 94 PHE A N 1
ATOM 722 C CA . PHE A 1 94 ? -6.102 4.917 2.714 1.00 97.94 94 PHE A CA 1
ATOM 723 C C . PHE A 1 94 ? -7.123 3.863 3.137 1.00 97.94 94 PHE A C 1
ATOM 725 O O . PHE A 1 94 ? -6.752 2.811 3.649 1.00 97.94 94 PHE A O 1
ATOM 732 N N . GLU A 1 95 ? -8.401 4.142 2.927 1.00 97.19 95 GLU A N 1
ATOM 733 C CA . GLU A 1 95 ? -9.512 3.249 3.237 1.00 97.19 95 GLU A CA 1
ATOM 734 C C . GLU A 1 95 ? -10.307 2.928 1.970 1.00 97.19 95 GLU A C 1
ATOM 736 O O . GLU A 1 95 ? -10.491 3.790 1.104 1.00 97.19 95 GLU A O 1
ATOM 741 N N . LYS A 1 96 ? -10.722 1.666 1.856 1.00 96.81 96 LYS A N 1
ATOM 742 C CA . LYS A 1 96 ? -11.624 1.172 0.818 1.00 96.81 96 LYS A CA 1
ATOM 743 C C . LYS A 1 96 ? -12.327 -0.088 1.321 1.00 96.81 96 LYS A C 1
ATOM 745 O O . LYS A 1 96 ? -11.668 -1.011 1.802 1.00 96.81 96 LYS A O 1
ATOM 750 N N . ASP A 1 97 ? -13.649 -0.147 1.183 1.00 95.56 97 ASP A N 1
ATOM 751 C CA . ASP A 1 97 ? -14.479 -1.309 1.534 1.00 95.56 97 ASP A CA 1
ATOM 752 C C . ASP A 1 97 ? -14.223 -1.843 2.960 1.00 95.56 97 ASP A C 1
ATOM 754 O O . ASP A 1 97 ? -14.129 -3.059 3.185 1.00 95.56 97 ASP A O 1
ATOM 758 N N . GLY A 1 98 ? -14.040 -0.934 3.928 1.00 95.38 98 GLY A N 1
ATOM 759 C CA . GLY A 1 98 ? -13.778 -1.267 5.328 1.00 95.38 98 GLY A CA 1
ATOM 760 C C . GLY A 1 98 ? -12.394 -1.867 5.588 1.00 95.38 98 GLY A C 1
ATOM 761 O O . GLY A 1 98 ? -12.172 -2.446 6.653 1.00 95.38 98 GLY A O 1
ATOM 762 N N . LYS A 1 99 ? -11.472 -1.767 4.628 1.00 97.62 99 LYS A N 1
ATOM 763 C CA . LYS A 1 99 ? -10.071 -2.176 4.761 1.00 97.62 99 LYS A CA 1
ATOM 764 C C . LYS A 1 99 ? -9.171 -0.957 4.672 1.00 97.62 99 LYS A C 1
ATOM 766 O O . LYS A 1 99 ? -9.477 0.009 3.974 1.00 97.62 99 LYS A O 1
ATOM 771 N N . TYR A 1 100 ? -8.045 -1.025 5.366 1.00 98.06 100 TYR A N 1
ATOM 772 C CA . TYR A 1 100 ? -7.036 0.023 5.362 1.00 98.06 100 TYR A CA 1
ATOM 773 C C . TYR A 1 100 ? -5.793 -0.437 4.623 1.00 98.06 100 TYR A C 1
ATOM 775 O O . TYR A 1 100 ? -5.345 -1.563 4.808 1.00 98.06 100 TYR A O 1
ATOM 783 N N . TYR A 1 101 ? -5.223 0.459 3.831 1.00 98.25 101 TYR A N 1
ATOM 784 C CA . TYR A 1 101 ? -4.089 0.196 2.961 1.00 98.25 101 TYR A CA 1
ATOM 785 C C . TYR A 1 101 ? -3.029 1.268 3.171 1.00 98.25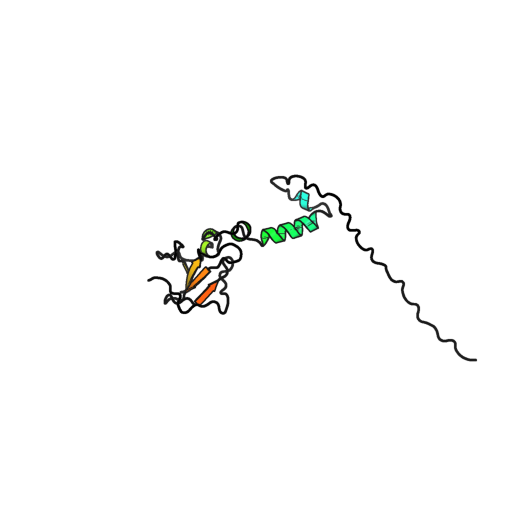 101 TYR A C 1
ATOM 787 O O . TYR A 1 101 ? -3.351 2.455 3.252 1.00 98.25 101 TYR A O 1
ATOM 795 N N . HIS A 1 102 ? -1.760 0.887 3.200 1.00 97.75 102 HIS A N 1
ATOM 796 C CA . HIS A 1 102 ? -0.674 1.835 2.969 1.00 97.75 102 HIS A CA 1
ATOM 797 C C . HIS A 1 102 ? 0.450 1.160 2.193 1.00 97.75 102 HIS A C 1
ATOM 799 O O . HIS A 1 102 ? 0.649 -0.046 2.304 1.00 97.75 102 HIS A O 1
ATOM 805 N N . ARG A 1 103 ? 1.211 1.937 1.419 1.00 97.19 103 ARG A N 1
ATOM 806 C CA . ARG A 1 103 ? 2.465 1.445 0.836 1.00 97.19 103 ARG A CA 1
ATOM 807 C C . ARG A 1 103 ? 3.434 1.046 1.939 1.00 97.19 103 ARG A C 1
ATOM 809 O O . ARG A 1 103 ? 3.615 1.806 2.898 1.00 97.19 103 ARG A O 1
ATOM 816 N N . ASP A 1 104 ? 4.061 -0.113 1.808 1.00 96.06 104 ASP A N 1
ATOM 817 C CA . ASP A 1 104 ? 5.205 -0.413 2.650 1.00 96.06 104 ASP A CA 1
ATOM 818 C C . ASP A 1 104 ? 6.384 0.493 2.264 1.00 96.06 104 ASP A C 1
ATOM 820 O O . ASP A 1 104 ? 6.637 0.756 1.089 1.00 96.06 104 ASP A O 1
ATOM 824 N N . THR A 1 105 ? 7.078 1.020 3.271 1.00 95.44 105 THR A N 1
ATOM 825 C CA . THR A 1 105 ? 8.186 1.967 3.088 1.00 95.44 105 THR A CA 1
ATOM 826 C C . THR A 1 105 ? 9.556 1.322 3.249 1.00 95.44 105 THR A C 1
ATOM 828 O O . THR A 1 105 ? 10.567 2.005 3.074 1.00 95.44 105 THR A O 1
ATOM 831 N N . LEU A 1 106 ? 9.611 0.027 3.578 1.00 94.25 106 LEU A N 1
ATOM 832 C CA . LEU A 1 106 ? 10.857 -0.699 3.810 1.00 94.25 106 LEU A CA 1
ATOM 833 C C . LEU A 1 106 ? 11.296 -1.515 2.587 1.00 94.25 106 LEU A C 1
ATOM 835 O O . LEU A 1 106 ? 12.497 -1.609 2.329 1.00 94.25 106 LEU A O 1
ATOM 839 N N . HIS A 1 107 ? 10.356 -2.049 1.807 1.00 94.62 107 HIS A N 1
ATOM 840 C CA . HIS A 1 107 ? 10.638 -2.854 0.620 1.00 94.62 107 HIS A CA 1
ATOM 841 C C . HIS A 1 107 ? 10.582 -2.028 -0.673 1.00 94.62 107 HIS A C 1
ATOM 843 O O . HIS A 1 107 ? 9.681 -1.217 -0.903 1.00 94.62 107 HIS A O 1
ATOM 849 N N . LYS A 1 108 ? 11.562 -2.262 -1.550 1.00 94.62 108 LYS A N 1
ATOM 850 C CA . LYS A 1 108 ? 11.782 -1.518 -2.798 1.00 94.62 108 LYS A CA 1
ATOM 851 C C . LYS A 1 108 ? 11.656 -2.421 -4.021 1.00 94.62 108 LYS A C 1
ATOM 853 O O . LYS A 1 108 ? 11.788 -3.644 -3.923 1.00 94.62 108 LYS A O 1
ATOM 858 N N . GLY A 1 109 ? 11.448 -1.794 -5.174 1.00 93.12 109 GLY A N 1
ATOM 859 C CA . GLY A 1 109 ? 11.397 -2.455 -6.467 1.00 93.12 109 GLY A CA 1
ATOM 860 C C . GLY A 1 109 ? 10.394 -3.607 -6.501 1.00 93.12 109 GLY A C 1
ATOM 861 O O . GLY A 1 109 ? 9.252 -3.453 -6.078 1.00 93.12 109 GLY A O 1
ATOM 862 N N . LYS A 1 110 ? 10.831 -4.788 -6.952 1.00 92.19 110 LYS A N 1
ATOM 863 C CA . LYS A 1 110 ? 9.975 -5.989 -7.055 1.00 92.19 110 LYS A CA 1
ATOM 864 C C . LYS A 1 110 ? 9.469 -6.515 -5.706 1.00 92.19 110 LYS A C 1
ATOM 866 O O . LYS A 1 110 ? 8.520 -7.290 -5.672 1.00 92.19 110 LYS A O 1
ATOM 871 N N . GLY A 1 111 ? 10.107 -6.123 -4.601 1.00 93.75 111 GLY A N 1
ATOM 872 C CA . GLY A 1 111 ? 9.668 -6.476 -3.250 1.00 93.75 111 GLY A CA 1
ATOM 873 C C . GLY A 1 111 ? 8.579 -5.555 -2.698 1.00 93.75 111 GLY A C 1
ATOM 874 O O . GLY A 1 111 ? 7.991 -5.868 -1.662 1.00 93.75 111 GLY A O 1
ATOM 875 N N . SER A 1 112 ? 8.312 -4.421 -3.353 1.00 95.88 112 SER A N 1
ATOM 876 C CA . SER A 1 112 ? 7.318 -3.460 -2.886 1.00 95.88 112 SER A CA 1
ATOM 877 C C . SER A 1 112 ? 5.912 -4.061 -2.877 1.00 95.88 112 SER A C 1
ATOM 879 O O . SER A 1 112 ? 5.494 -4.772 -3.791 1.00 95.88 112 SER A O 1
ATOM 881 N N . HIS A 1 113 ? 5.168 -3.752 -1.823 1.00 97.44 113 HIS A N 1
ATOM 882 C CA . HIS A 1 113 ? 3.795 -4.193 -1.615 1.00 97.44 113 HIS A CA 1
ATOM 883 C C . HIS A 1 113 ? 3.023 -3.149 -0.804 1.00 97.44 113 HIS A C 1
ATOM 885 O O . HIS A 1 113 ? 3.593 -2.199 -0.2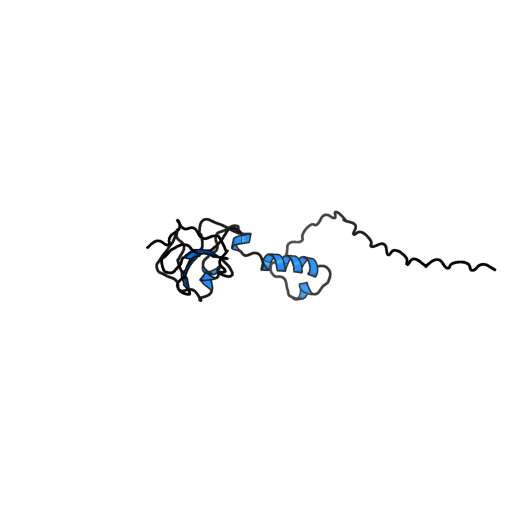56 1.00 97.44 113 HIS A O 1
ATOM 891 N N . LEU A 1 114 ? 1.707 -3.315 -0.744 1.00 97.88 114 LEU A N 1
ATOM 892 C CA . LEU A 1 114 ? 0.847 -2.599 0.189 1.00 97.88 114 LEU A CA 1
ATOM 893 C C . LEU A 1 114 ? 0.624 -3.466 1.423 1.00 97.88 114 LEU A C 1
ATOM 895 O O . LEU A 1 114 ? 0.424 -4.666 1.295 1.00 97.88 114 LEU A O 1
ATOM 899 N N . GLU A 1 115 ? 0.608 -2.862 2.599 1.00 97.94 115 GLU A N 1
ATOM 900 C CA . GLU A 1 115 ? 0.177 -3.514 3.836 1.00 97.94 115 GLU A CA 1
ATOM 901 C C . GLU A 1 115 ? -1.332 -3.293 3.982 1.00 97.94 115 GLU A C 1
ATOM 903 O O . GLU A 1 115 ? -1.812 -2.160 3.831 1.00 97.94 115 GLU A O 1
ATOM 908 N N . VAL A 1 116 ? -2.084 -4.362 4.259 1.00 98.19 116 VAL A N 1
ATOM 909 C CA . VAL A 1 116 ? -3.551 -4.323 4.303 1.00 98.19 116 VAL A CA 1
ATOM 910 C C . VAL A 1 116 ? -4.074 -4.767 5.660 1.00 98.19 116 VAL A C 1
ATOM 912 O O . VAL A 1 116 ? -3.688 -5.803 6.204 1.00 98.19 116 VAL A O 1
ATOM 915 N N . TYR A 1 117 ? -5.015 -3.996 6.194 1.00 98.12 117 TYR A N 1
ATOM 916 C CA . TYR A 1 117 ? -5.630 -4.223 7.494 1.00 98.12 117 TYR A CA 1
ATOM 917 C C . TYR A 1 117 ? -7.151 -4.290 7.379 1.00 98.12 117 TYR A C 1
ATOM 919 O O . TYR A 1 117 ? -7.753 -3.631 6.530 1.00 98.12 117 TYR A O 1
ATOM 927 N N . ASP A 1 118 ? -7.786 -5.058 8.260 1.00 96.88 118 ASP A N 1
ATOM 928 C CA . ASP A 1 118 ? -9.238 -5.029 8.417 1.00 96.88 118 ASP A CA 1
ATOM 929 C C . ASP A 1 118 ? -9.719 -3.756 9.143 1.00 96.88 118 ASP A C 1
ATOM 931 O O . ASP A 1 118 ? -8.927 -2.949 9.641 1.00 96.88 118 ASP A O 1
ATOM 935 N N . LYS A 1 119 ? -11.043 -3.595 9.259 1.00 95.81 119 LYS A N 1
ATOM 936 C CA . LYS A 1 119 ? -11.676 -2.468 9.966 1.00 95.81 119 LYS A CA 1
ATOM 937 C C . LYS A 1 119 ? -11.267 -2.333 11.440 1.00 95.81 119 LYS A C 1
ATOM 939 O O . LYS A 1 119 ? -11.443 -1.271 12.029 1.00 95.81 119 LYS A O 1
ATOM 944 N N . HIS A 1 120 ? -10.752 -3.402 12.047 1.00 94.69 120 HIS A N 1
ATOM 945 C CA . HIS A 1 120 ? -10.281 -3.429 13.431 1.00 94.69 120 HIS A CA 1
ATOM 946 C C . HIS A 1 120 ? -8.779 -3.128 13.541 1.00 94.69 120 HIS A C 1
ATOM 948 O O . HIS A 1 120 ? -8.238 -3.087 14.648 1.00 94.69 120 HIS A O 1
ATOM 954 N N . GLY A 1 121 ? -8.104 -2.895 12.412 1.00 95.62 121 GLY A N 1
ATOM 955 C CA . GLY A 1 121 ? -6.676 -2.626 12.341 1.00 95.62 121 GLY A CA 1
ATOM 956 C C . GLY A 1 121 ? -5.810 -3.879 12.445 1.00 95.62 121 GLY A C 1
ATOM 957 O O . GLY A 1 121 ? -4.612 -3.751 12.683 1.00 95.62 121 GLY A O 1
ATOM 958 N N . LYS A 1 122 ? -6.364 -5.086 12.292 1.00 97.12 122 LYS A N 1
ATOM 959 C CA . LYS A 1 122 ? -5.575 -6.323 12.229 1.00 97.12 122 LYS A CA 1
ATOM 960 C C . LYS A 1 122 ? -5.000 -6.483 10.826 1.00 97.12 122 LYS A C 1
ATOM 962 O O . LYS A 1 122 ? -5.735 -6.334 9.855 1.00 97.12 122 LYS A O 1
ATOM 967 N N . HIS A 1 123 ? -3.712 -6.803 10.717 1.00 97.81 123 HIS A N 1
ATOM 968 C CA . HIS A 1 123 ? -3.095 -7.070 9.421 1.00 97.81 123 HIS A CA 1
ATOM 969 C C . HIS A 1 123 ? -3.667 -8.359 8.811 1.00 97.81 123 HIS A C 1
ATOM 971 O O . HIS A 1 123 ? -3.701 -9.408 9.460 1.00 97.81 123 HIS A O 1
ATOM 977 N N . ILE A 1 124 ? -4.150 -8.260 7.574 1.00 97.44 124 ILE A N 1
ATOM 978 C CA . ILE A 1 124 ? -4.789 -9.357 6.834 1.00 97.44 124 ILE A CA 1
ATOM 979 C C . ILE A 1 124 ? -3.985 -9.799 5.610 1.00 97.44 124 ILE A C 1
ATOM 981 O O . ILE A 1 124 ? -4.333 -10.811 5.006 1.00 97.44 124 ILE A O 1
ATOM 985 N N . GLY A 1 125 ? -2.904 -9.092 5.278 1.00 97.75 125 GLY A N 1
ATOM 986 C CA . GLY A 1 125 ? -1.952 -9.506 4.259 1.00 97.75 125 GLY A CA 1
ATOM 987 C C . GLY A 1 125 ? -1.354 -8.345 3.481 1.00 97.75 125 GLY A C 1
ATOM 988 O O . GLY A 1 125 ? -1.736 -7.186 3.627 1.00 97.75 125 GLY A O 1
ATOM 989 N N . GLU A 1 126 ? -0.429 -8.707 2.612 1.00 98.12 126 GLU A N 1
ATOM 990 C CA . GLU A 1 126 ? 0.199 -7.836 1.638 1.00 98.12 126 GLU A CA 1
ATOM 991 C C . GLU A 1 126 ? -0.627 -7.807 0.351 1.00 98.12 126 GLU A C 1
ATOM 993 O O . GLU A 1 126 ? -1.194 -8.824 -0.047 1.00 98.12 126 GLU A O 1
ATOM 998 N N . ALA A 1 127 ? -0.666 -6.672 -0.341 1.00 97.62 127 ALA A N 1
ATOM 999 C CA . ALA A 1 127 ? -1.307 -6.551 -1.646 1.00 97.62 127 ALA A CA 1
ATOM 1000 C C . ALA A 1 127 ? -0.356 -6.033 -2.727 1.00 97.62 127 ALA A C 1
ATOM 1002 O O . ALA A 1 127 ? 0.624 -5.335 -2.452 1.00 97.62 127 ALA A O 1
ATOM 1003 N N . ASP A 1 128 ? -0.651 -6.391 -3.973 1.00 95.81 128 ASP A N 1
ATOM 1004 C CA . ASP A 1 128 ? 0.058 -5.893 -5.146 1.00 95.81 128 ASP A CA 1
ATOM 1005 C C . ASP A 1 128 ? -0.122 -4.363 -5.288 1.00 95.81 128 ASP A C 1
ATOM 1007 O O . ASP A 1 128 ? -1.256 -3.875 -5.238 1.00 95.81 128 ASP A O 1
ATOM 1011 N N . PRO A 1 129 ? 0.956 -3.575 -5.466 1.00 95.88 129 PRO A N 1
ATOM 1012 C CA . PRO A 1 129 ? 0.846 -2.122 -5.590 1.00 95.88 129 PRO A CA 1
ATOM 1013 C C . PRO A 1 129 ? 0.059 -1.632 -6.812 1.00 95.88 129 PRO A C 1
ATOM 1015 O O . PRO A 1 129 ? -0.459 -0.520 -6.774 1.00 95.88 129 PRO A O 1
ATOM 1018 N N . ARG A 1 130 ? -0.027 -2.410 -7.896 1.00 92.94 130 ARG A N 1
ATOM 1019 C CA . ARG A 1 130 ? -0.696 -2.033 -9.153 1.00 92.94 130 ARG A CA 1
ATOM 1020 C C . ARG A 1 130 ? -2.164 -2.429 -9.151 1.00 92.94 130 ARG A C 1
ATOM 1022 O O . ARG A 1 130 ? -2.988 -1.658 -9.630 1.00 92.94 130 ARG A O 1
ATOM 1029 N N . THR A 1 131 ? -2.489 -3.612 -8.632 1.00 93.25 131 THR A N 1
ATOM 1030 C CA . THR A 1 131 ? -3.860 -4.155 -8.685 1.00 93.25 131 THR A CA 1
ATOM 1031 C C . THR A 1 131 ? -4.610 -4.025 -7.362 1.00 93.25 131 THR A C 1
ATOM 1033 O O . THR A 1 131 ? -5.838 -3.970 -7.350 1.00 93.25 131 THR A O 1
ATOM 1036 N N . GLY A 1 132 ? -3.895 -3.949 -6.235 1.00 93.38 132 GLY A N 1
ATOM 1037 C CA . GLY A 1 132 ? -4.483 -4.021 -4.897 1.00 93.38 132 GLY A CA 1
ATOM 1038 C C . GLY A 1 132 ? -4.936 -5.427 -4.500 1.00 93.38 132 GLY A C 1
ATOM 1039 O O . GLY A 1 132 ? -5.586 -5.582 -3.463 1.00 93.38 132 GLY A O 1
ATOM 1040 N N . GLU A 1 133 ? -4.608 -6.447 -5.298 1.00 95.06 133 GLU A N 1
ATOM 1041 C CA . GLU A 1 133 ? -4.932 -7.842 -5.011 1.00 95.06 133 GLU A CA 1
ATOM 1042 C C . GLU A 1 133 ? -4.124 -8.351 -3.820 1.00 95.06 133 GLU A C 1
ATOM 1044 O O . GLU A 1 133 ? -2.901 -8.217 -3.774 1.00 95.06 133 GLU A O 1
ATOM 1049 N N . LEU A 1 134 ? -4.819 -8.951 -2.852 1.00 95.50 134 LEU A N 1
ATOM 1050 C CA . L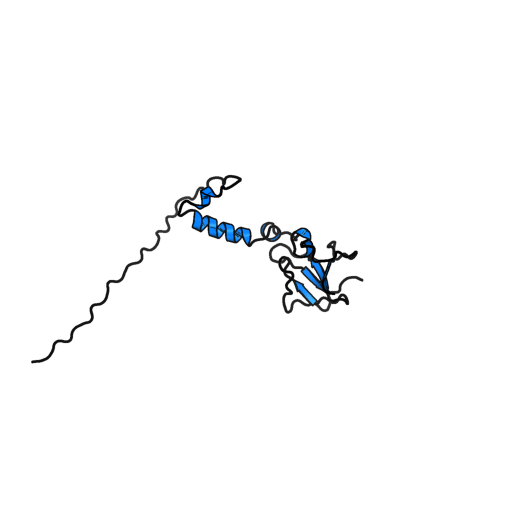EU A 1 134 ? -4.198 -9.555 -1.679 1.00 95.50 134 LEU A CA 1
ATOM 1051 C C . LEU A 1 134 ? -3.420 -10.817 -2.060 1.00 95.50 134 LEU A C 1
ATOM 1053 O O . LEU A 1 134 ? -3.947 -11.712 -2.718 1.00 95.50 134 LEU A O 1
ATOM 1057 N N . LYS A 1 135 ? -2.194 -10.920 -1.552 1.00 94.50 135 LYS A N 1
ATOM 1058 C CA . LYS A 1 135 ? -1.340 -12.102 -1.642 1.00 94.50 135 LYS A CA 1
ATOM 1059 C C . LYS A 1 135 ? -1.737 -13.092 -0.539 1.00 94.50 135 LYS A C 1
ATOM 1061 O O . LYS A 1 135 ? -1.571 -12.775 0.644 1.00 94.50 135 LYS A O 1
ATOM 1066 N N . PRO A 1 136 ? -2.250 -14.290 -0.870 1.00 92.94 136 PRO A N 1
ATOM 1067 C CA . PRO A 1 136 ? -2.657 -15.268 0.136 1.00 92.94 136 PRO A CA 1
ATOM 1068 C C . PRO A 1 136 ? -1.502 -15.662 1.067 1.00 92.94 136 PRO A C 1
ATOM 1070 O O . PRO A 1 136 ? -0.364 -15.802 0.629 1.00 92.94 136 PRO A O 1
ATOM 1073 N N . GLY A 1 137 ? -1.798 -15.866 2.353 1.00 94.44 137 GLY A N 1
ATOM 1074 C CA . GLY A 1 137 ? -0.822 -16.382 3.324 1.00 94.44 137 GLY A CA 1
ATOM 1075 C C . GLY A 1 137 ? 0.206 -15.370 3.845 1.00 94.44 137 GLY A C 1
ATOM 1076 O O . GLY A 1 137 ? 1.116 -15.764 4.563 1.00 94.44 137 GLY A O 1
ATOM 1077 N N . THR A 1 138 ? 0.056 -14.080 3.537 1.00 96.56 138 THR A N 1
ATOM 1078 C CA . THR A 1 138 ? 0.977 -13.006 3.974 1.00 96.56 138 THR A CA 1
ATOM 1079 C C . THR A 1 138 ? 0.498 -12.249 5.221 1.00 96.56 138 THR A C 1
ATOM 1081 O O . THR A 1 138 ? 1.082 -11.245 5.623 1.00 96.56 138 THR A O 1
ATOM 1084 N N . ALA A 1 139 ? -0.590 -12.703 5.850 1.00 96.19 139 ALA A N 1
ATOM 1085 C CA . ALA A 1 139 ? -1.103 -12.093 7.071 1.00 96.19 139 ALA A CA 1
ATOM 1086 C C . ALA A 1 139 ? -0.108 -12.258 8.232 1.00 96.19 139 ALA A C 1
ATOM 1088 O O . ALA A 1 139 ? 0.441 -13.335 8.453 1.00 96.19 139 ALA A O 1
ATOM 1089 N N . ASP A 1 140 ? 0.050 -11.203 9.028 1.00 94.50 140 ASP A N 1
ATOM 1090 C CA . ASP A 1 140 ? 0.939 -11.183 10.193 1.00 94.50 140 ASP A CA 1
ATOM 1091 C C . ASP A 1 140 ? 0.135 -10.744 11.414 1.00 94.50 140 ASP A C 1
ATOM 1093 O O . ASP A 1 140 ? -0.256 -9.587 11.539 1.00 94.50 140 ASP A O 1
ATOM 1097 N N . LEU A 1 141 ? -0.120 -11.676 12.330 1.00 92.50 141 LEU A N 1
ATOM 1098 C CA . LEU A 1 141 ? -0.968 -11.440 13.499 1.00 92.50 141 LEU A CA 1
ATOM 1099 C C . LEU A 1 141 ? -0.368 -10.434 14.496 1.00 92.50 141 LEU A C 1
ATOM 1101 O O . LEU A 1 141 ? -1.106 -9.879 15.316 1.00 92.50 141 LEU A O 1
ATOM 1105 N N . ASN A 1 142 ? 0.942 -10.183 14.420 1.00 94.62 142 ASN A N 1
ATOM 1106 C CA . ASN A 1 142 ? 1.636 -9.230 15.279 1.00 94.62 142 ASN A CA 1
ATOM 1107 C C . ASN A 1 142 ? 1.588 -7.805 14.715 1.00 94.62 142 ASN A C 1
ATOM 1109 O O . ASN A 1 142 ? 1.695 -6.840 15.476 1.00 94.62 142 ASN A O 1
ATOM 1113 N N . LYS A 1 143 ? 1.375 -7.648 13.402 1.00 93.88 143 LYS A N 1
ATOM 1114 C CA . LYS A 1 143 ? 1.200 -6.335 12.776 1.00 93.88 143 LYS A CA 1
ATOM 1115 C C . LYS A 1 143 ? -0.208 -5.803 13.029 1.00 93.88 143 LYS A C 1
ATOM 1117 O O . LYS A 1 143 ? -1.221 -6.455 12.770 1.00 93.88 143 LYS A O 1
ATOM 1122 N N . LYS A 1 144 ? -0.270 -4.559 13.498 1.00 95.50 144 LYS A N 1
ATOM 1123 C CA . LYS A 1 144 ? -1.520 -3.823 13.687 1.00 95.50 144 LYS A CA 1
ATOM 1124 C C . LYS A 1 144 ? -1.388 -2.411 13.158 1.00 95.50 144 LYS A C 1
ATOM 1126 O O . LYS A 1 144 ? -0.330 -1.793 13.277 1.00 95.50 144 LYS A O 1
ATOM 1131 N N . LEU A 1 145 ? -2.487 -1.899 12.622 1.00 93.56 145 LEU A N 1
ATOM 1132 C CA . LEU A 1 145 ? -2.600 -0.497 12.280 1.00 93.56 145 LEU A CA 1
ATOM 1133 C C . LEU A 1 145 ? -2.537 0.323 13.582 1.00 93.56 145 LEU A C 1
ATOM 1135 O O . LEU A 1 145 ? -3.303 0.039 14.511 1.00 93.56 145 LEU A O 1
ATOM 1139 N N . PRO A 1 146 ? -1.658 1.335 13.672 1.00 88.44 146 PRO A N 1
ATOM 1140 C CA . PRO A 1 146 ? -1.637 2.254 14.800 1.00 88.44 146 PRO A CA 1
ATOM 1141 C C . PRO A 1 146 ? -3.014 2.897 15.019 1.00 88.44 146 PRO A C 1
ATOM 1143 O O . PRO A 1 146 ? -3.757 3.174 14.064 1.00 88.44 146 PRO A O 1
ATOM 1146 N N . LYS A 1 147 ? -3.366 3.093 16.293 1.00 79.12 147 LYS A N 1
ATOM 1147 C CA . LYS A 1 147 ? -4.645 3.697 16.672 1.00 79.12 147 LYS A CA 1
ATOM 1148 C C . LYS A 1 147 ? -4.694 5.161 16.265 1.00 79.12 147 LYS A C 1
ATOM 1150 O O . LYS A 1 147 ? -3.738 5.889 16.597 1.00 79.12 147 LYS A O 1
#

Organism: NCBI:txid1158608

Foldseek 3Di:
DDDDDDDDDDDDDDDDDDPDPPPPDDDDDDDDPDDDPVVCPDPPVVVVVVVVVVVVVPFAPFQVVFAFDDCCSFPNVVPQWAWDPADDPNWTWTDHPQKIWTWDHPGTHPRTWIFIAGNQFATPATADRHPRHGDPPGGDRPGGRDD

Sequence (147 aa):
MIPIPRVPVVPPVTTIPKPDLDTGNFSFPSLPKVLSAQDLANGIVGWFIGDYIQKIAKETDWERDNRVPLDNETILGSGSYTSTKKRVKGAKVFEKDGKYYHRDTLHKGKGSHLEVYDKHGKHIGEADPRTGELKPGTADLNKKLPK

InterPro domains:
  IPR009105 Colicin E3-like ribonuclease domain [PF09000] (91-133)
  IPR036725 Colicin E3-like ribonuclease domain superfamily [G3DSA:3.10.380.10] (58-147)
  IPR036725 Colicin E3-like ribonuclease domain superfamily [SSF63840] (95-134)

pLDDT: mean 77.22, std 22.03, range [36.91, 98.25]